Protein AF-A0A529ZTQ4-F1 (afdb_monomer_lite)

Sequence (40 aa):
DVADRVIVMRRGRKVADKKIASSSPEEVTGLITGAIEQVA

pLDDT: mean 91.39, std 8.51, range [56.59, 96.81]

Foldseek 3Di:
DPDQWDWADDPNDTQDIDGPVPDDPVRSVCSNVVVPRHDD

Radius of gyration: 9.73 Å; chains: 1; bounding box: 22×22×21 Å

Secondary structure (DSSP, 8-state):
---SEEEEEETTEEEEEEEGGG--HHHHHHHHHTSS----

Structure (mmCIF, N/CA/C/O backbone):
data_AF-A0A529ZTQ4-F1
#
_entry.id   AF-A0A529ZTQ4-F1
#
loop_
_atom_site.group_PDB
_atom_site.id
_atom_site.type_symbol
_atom_site.label_atom_id
_atom_site.label_alt_id
_atom_site.label_comp_id
_atom_site.label_asym_id
_atom_site.label_entity_id
_atom_site.label_seq_id
_atom_site.pdbx_PDB_ins_code
_atom_site.Cartn_x
_atom_site.Cartn_y
_atom_site.Cartn_z
_atom_site.occupancy
_atom_site.B_iso_or_equiv
_atom_site.auth_seq_id
_atom_site.auth_comp_id
_atom_site.auth_asym_id
_atom_site.auth_atom_id
_atom_site.pdbx_PDB_model_num
ATOM 1 N N . ASP A 1 1 ? 4.524 -9.458 -14.499 1.00 70.94 1 ASP A N 1
ATOM 2 C CA . ASP A 1 1 ? 4.045 -8.592 -13.404 1.00 70.94 1 ASP A CA 1
ATOM 3 C C . ASP A 1 1 ? 2.980 -9.270 -12.564 1.00 70.94 1 ASP A C 1
ATOM 5 O O . ASP A 1 1 ? 2.293 -10.145 -13.073 1.00 70.94 1 ASP A O 1
ATOM 9 N N . VAL A 1 2 ? 2.892 -8.906 -11.278 1.00 85.31 2 VAL A N 1
ATOM 10 C CA . VAL A 1 2 ? 1.983 -9.524 -10.287 1.00 85.31 2 VAL A CA 1
ATOM 11 C C . VAL A 1 2 ? 0.685 -8.723 -10.113 1.00 85.31 2 VAL A C 1
ATOM 13 O O . VAL A 1 2 ? -0.364 -9.310 -9.864 1.00 85.31 2 VAL A O 1
ATOM 16 N N . ALA A 1 3 ? 0.733 -7.395 -10.261 1.00 90.12 3 ALA A N 1
ATOM 17 C CA . ALA A 1 3 ? -0.436 -6.519 -10.196 1.00 90.12 3 ALA A CA 1
ATOM 18 C C . ALA A 1 3 ? -0.191 -5.208 -10.961 1.00 90.12 3 ALA A C 1
ATOM 20 O O . ALA A 1 3 ? 0.940 -4.731 -11.019 1.00 90.12 3 ALA A O 1
ATOM 21 N N . ASP A 1 4 ? -1.267 -4.596 -11.467 1.00 94.62 4 ASP A N 1
ATOM 22 C CA . ASP A 1 4 ? -1.234 -3.293 -12.157 1.00 94.62 4 ASP A CA 1
ATOM 23 C C . ASP A 1 4 ? -1.660 -2.115 -11.266 1.00 94.62 4 ASP A C 1
ATOM 25 O O . ASP A 1 4 ? -1.388 -0.947 -11.570 1.00 94.62 4 ASP A O 1
ATOM 29 N N . ARG A 1 5 ? -2.368 -2.401 -10.167 1.00 95.06 5 ARG A N 1
ATOM 30 C CA . ARG A 1 5 ? -2.950 -1.399 -9.266 1.00 95.06 5 ARG A CA 1
ATOM 31 C C . ARG A 1 5 ? -2.759 -1.768 -7.802 1.00 95.06 5 ARG A C 1
ATOM 33 O O . ARG A 1 5 ? -2.736 -2.943 -7.451 1.00 95.06 5 ARG A O 1
ATOM 40 N N . VAL A 1 6 ? -2.722 -0.744 -6.953 1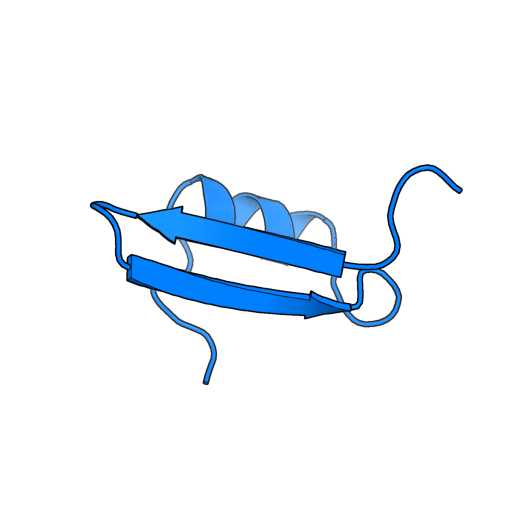.00 93.81 6 VAL A N 1
ATOM 41 C CA . VAL A 1 6 ? -2.821 -0.862 -5.495 1.00 93.81 6 VAL A CA 1
ATOM 42 C C . VAL A 1 6 ? -4.083 -0.144 -5.040 1.00 93.81 6 VAL A C 1
ATOM 44 O O . VAL A 1 6 ? -4.277 1.038 -5.326 1.00 93.81 6 VAL A O 1
ATOM 47 N N . ILE A 1 7 ? -4.931 -0.869 -4.313 1.00 95.75 7 ILE A N 1
ATOM 48 C CA . ILE A 1 7 ? -6.117 -0.328 -3.656 1.00 95.75 7 ILE A CA 1
ATOM 49 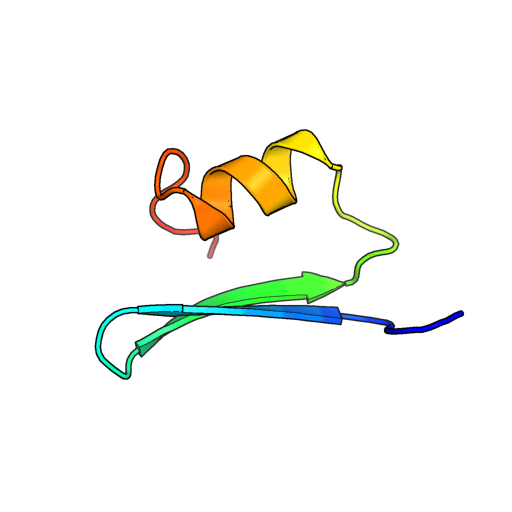C C . ILE A 1 7 ? -5.927 -0.501 -2.155 1.00 95.75 7 ILE A C 1
ATOM 51 O O . ILE A 1 7 ? -5.732 -1.619 -1.680 1.00 95.75 7 ILE A O 1
ATOM 55 N N . VAL A 1 8 ? -5.997 0.598 -1.406 1.00 95.31 8 VAL A N 1
ATOM 56 C CA . VAL A 1 8 ? -5.914 0.561 0.058 1.00 95.31 8 VAL A CA 1
ATOM 57 C C . VAL A 1 8 ? -7.306 0.734 0.640 1.00 95.31 8 VAL A C 1
ATOM 59 O O . VAL A 1 8 ? -8.009 1.697 0.332 1.00 95.31 8 VAL A O 1
ATOM 62 N N . MET A 1 9 ? -7.696 -0.205 1.499 1.00 95.62 9 MET A N 1
ATOM 63 C CA . MET A 1 9 ? -8.982 -0.211 2.189 1.00 95.62 9 MET A CA 1
ATOM 64 C C . MET A 1 9 ? -8.769 0.021 3.685 1.00 95.62 9 MET A C 1
ATOM 66 O O . MET A 1 9 ? -7.904 -0.604 4.296 1.00 95.62 9 MET A O 1
ATOM 70 N N . ARG A 1 10 ? -9.593 0.868 4.309 1.00 93.38 10 ARG A N 1
ATOM 71 C CA . ARG A 1 10 ? -9.577 1.093 5.762 1.00 93.38 10 ARG A CA 1
ATOM 72 C C . ARG A 1 10 ? -10.997 1.159 6.296 1.00 93.38 10 ARG A C 1
ATOM 74 O O . ARG A 1 10 ? -11.789 1.988 5.858 1.00 93.38 10 ARG A O 1
ATOM 81 N N . ARG A 1 11 ? -11.327 0.277 7.24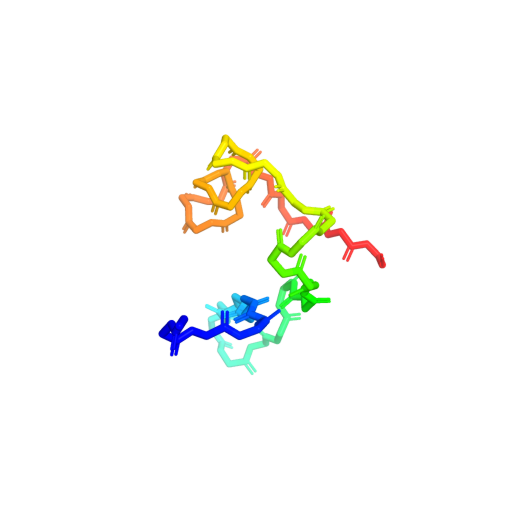7 1.00 93.25 11 ARG A N 1
ATOM 82 C CA . ARG A 1 11 ? -12.662 0.200 7.882 1.00 93.25 11 ARG A CA 1
ATOM 83 C C . ARG A 1 11 ? -13.809 0.177 6.852 1.00 93.25 11 ARG A C 1
ATOM 85 O O . ARG A 1 11 ? -14.788 0.902 6.985 1.00 93.25 11 ARG A O 1
ATOM 92 N N . GLY A 1 12 ? -13.643 -0.611 5.787 1.00 94.88 12 GLY A N 1
ATOM 93 C CA . GLY A 1 12 ? -14.634 -0.754 4.714 1.00 94.88 12 GLY A CA 1
ATOM 94 C C . GLY A 1 12 ? -14.685 0.394 3.698 1.00 94.88 12 GLY A C 1
ATOM 95 O O . GLY A 1 12 ? -15.525 0.361 2.806 1.00 94.88 12 GLY A O 1
ATOM 96 N N . ARG A 1 13 ? -13.802 1.396 3.790 1.00 93.25 13 ARG A N 1
ATOM 97 C CA . ARG A 1 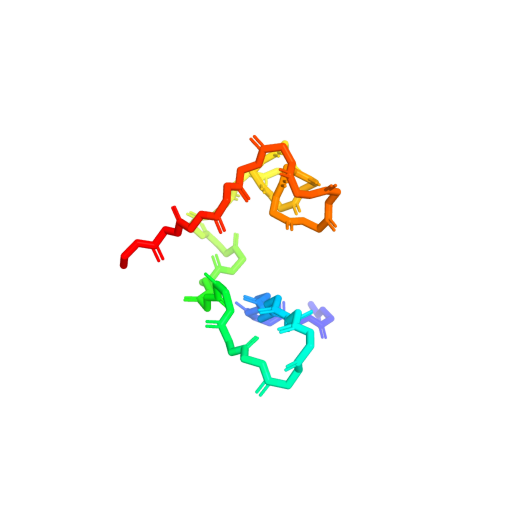13 ? -13.727 2.515 2.838 1.00 93.25 13 ARG A CA 1
ATOM 98 C C . ARG A 1 13 ? -12.484 2.412 1.964 1.00 93.25 13 ARG A C 1
ATOM 100 O O . ARG A 1 13 ? -11.414 2.066 2.465 1.00 93.25 13 ARG A O 1
ATOM 107 N N . LYS A 1 14 ? -12.624 2.746 0.678 1.00 93.94 14 LYS A N 1
ATOM 108 C CA . LYS A 1 14 ? -11.497 2.885 -0.250 1.00 93.94 14 LYS A CA 1
ATOM 109 C C . LYS A 1 14 ? -10.760 4.184 0.057 1.00 93.94 14 LYS A C 1
ATOM 111 O O . LYS A 1 14 ? -11.354 5.253 -0.019 1.00 93.94 14 LYS A O 1
ATOM 116 N N . VAL A 1 15 ? -9.497 4.063 0.443 1.00 93.88 15 VAL A N 1
ATOM 117 C CA . VAL A 1 15 ? -8.623 5.179 0.830 1.00 93.88 15 VAL A CA 1
ATOM 118 C C . VAL A 1 15 ? -7.728 5.613 -0.327 1.00 93.88 15 VAL A C 1
ATOM 120 O O . VAL A 1 15 ? -7.447 6.798 -0.467 1.00 93.88 15 VAL A O 1
ATOM 123 N N . ALA A 1 16 ? -7.308 4.667 -1.168 1.00 95.50 16 ALA A N 1
ATOM 124 C CA . ALA A 1 16 ? -6.528 4.947 -2.366 1.00 95.50 16 ALA A CA 1
ATOM 125 C C . ALA A 1 16 ? -6.803 3.917 -3.461 1.00 95.50 16 ALA A C 1
ATOM 127 O O . ALA A 1 16 ? -7.172 2.776 -3.174 1.00 95.50 16 ALA A O 1
ATOM 128 N N . ASP A 1 17 ? -6.606 4.334 -4.709 1.00 95.75 17 ASP A N 1
ATOM 129 C CA . ASP A 1 17 ? -6.752 3.506 -5.903 1.00 95.75 17 ASP A CA 1
ATOM 130 C C . ASP A 1 17 ? -5.793 3.996 -6.995 1.00 95.75 17 ASP A C 1
ATOM 132 O O . ASP A 1 17 ? -6.100 4.925 -7.745 1.00 95.75 17 ASP A O 1
ATOM 136 N N . LYS A 1 18 ? -4.604 3.393 -7.067 1.00 93.69 18 LYS A N 1
ATOM 137 C CA . LYS A 1 18 ? -3.499 3.891 -7.895 1.00 93.69 18 LYS A CA 1
ATOM 138 C C . LYS A 1 18 ? -2.977 2.836 -8.855 1.00 93.69 18 LYS A C 1
ATOM 140 O O . LYS A 1 18 ? -2.967 1.649 -8.539 1.00 93.69 18 LYS A O 1
ATOM 145 N N . LYS A 1 19 ? -2.488 3.277 -10.019 1.00 95.44 19 LYS A N 1
ATOM 146 C CA . LYS A 1 19 ? -1.673 2.435 -10.904 1.00 95.44 19 LYS A CA 1
ATOM 147 C C . LYS A 1 19 ? -0.276 2.282 -10.300 1.00 95.44 19 LYS A C 1
ATOM 149 O O . LYS A 1 19 ? 0.328 3.277 -9.901 1.00 95.44 19 LYS A O 1
ATOM 154 N N . ILE A 1 20 ? 0.256 1.062 -10.281 1.00 93.44 20 ILE A N 1
ATOM 155 C CA . ILE A 1 20 ? 1.611 0.791 -9.768 1.00 93.44 20 ILE A CA 1
ATOM 156 C C . ILE A 1 20 ? 2.656 1.541 -10.595 1.00 93.44 20 ILE A C 1
ATOM 158 O O . ILE A 1 20 ? 3.542 2.170 -10.031 1.00 93.44 20 ILE A O 1
ATOM 162 N N . ALA A 1 21 ? 2.481 1.580 -11.918 1.00 95.19 21 ALA A N 1
ATOM 163 C CA . ALA A 1 21 ? 3.380 2.288 -12.830 1.00 95.19 21 ALA A CA 1
ATOM 164 C C . ALA A 1 21 ? 3.483 3.808 -12.581 1.00 95.19 21 ALA A C 1
ATOM 166 O O . ALA A 1 21 ? 4.387 4.449 -13.104 1.00 95.19 21 ALA A O 1
ATOM 167 N N . SER A 1 22 ? 2.558 4.395 -11.816 1.00 94.44 22 SER A N 1
ATOM 168 C CA . SER A 1 22 ? 2.544 5.823 -11.477 1.00 94.44 22 SER A CA 1
ATOM 169 C C . SER A 1 22 ? 2.685 6.079 -9.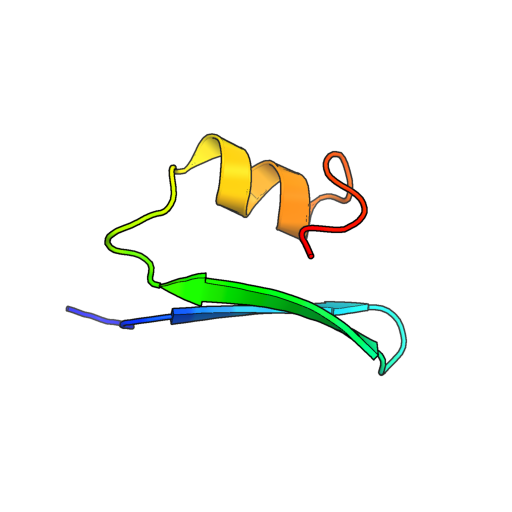973 1.00 94.44 22 SER A C 1
ATOM 171 O O . SER A 1 22 ? 2.232 7.119 -9.499 1.00 94.44 22 SER A O 1
ATOM 173 N N . SER A 1 23 ? 3.208 5.114 -9.213 1.00 93.56 23 SER A N 1
ATOM 174 C CA . SER A 1 23 ? 3.360 5.203 -7.755 1.00 93.56 23 SER A CA 1
ATOM 175 C C . SER A 1 23 ? 4.797 4.886 -7.349 1.00 93.56 23 SER A C 1
ATOM 177 O O . SER A 1 23 ? 5.479 4.129 -8.040 1.00 93.56 23 SER A O 1
ATOM 179 N N . SER A 1 24 ? 5.251 5.423 -6.214 1.00 95.12 24 SER A N 1
ATOM 180 C CA . SER A 1 24 ? 6.534 5.029 -5.614 1.00 95.12 24 SER A CA 1
ATOM 181 C C . SER A 1 24 ? 6.343 4.000 -4.487 1.00 95.12 24 SER A C 1
ATOM 183 O O . SER A 1 24 ? 5.251 3.915 -3.909 1.00 95.12 24 SER A O 1
ATOM 185 N N . PRO A 1 25 ? 7.383 3.221 -4.129 1.00 94.69 25 PRO A N 1
ATOM 186 C CA . PRO A 1 25 ? 7.334 2.324 -2.974 1.00 94.69 25 PRO A CA 1
ATOM 187 C C . PRO A 1 25 ? 6.987 3.033 -1.656 1.00 94.69 25 PRO A C 1
ATOM 189 O O . PRO A 1 25 ? 6.222 2.503 -0.848 1.00 94.69 25 PRO A O 1
ATOM 192 N N . GLU A 1 26 ? 7.509 4.239 -1.439 1.00 96.81 26 GLU A N 1
ATOM 193 C CA . GLU A 1 26 ? 7.275 5.048 -0.237 1.00 96.81 26 GLU A CA 1
ATOM 194 C C . GLU A 1 26 ? 5.826 5.513 -0.170 1.00 96.81 26 GLU A C 1
ATOM 196 O O . GLU A 1 26 ? 5.213 5.470 0.893 1.00 96.81 26 GLU A O 1
ATOM 201 N N . GLU A 1 27 ? 5.254 5.903 -1.309 1.00 94.88 27 GLU A N 1
ATOM 202 C CA . GLU A 1 27 ? 3.850 6.283 -1.389 1.00 94.88 27 GLU A CA 1
ATOM 203 C C . GLU A 1 27 ? 2.937 5.100 -1.049 1.00 94.88 27 GLU A C 1
ATOM 205 O O . GLU A 1 27 ? 2.043 5.222 -0.211 1.00 94.88 27 GLU A O 1
ATOM 210 N N . VAL A 1 28 ? 3.188 3.930 -1.646 1.00 9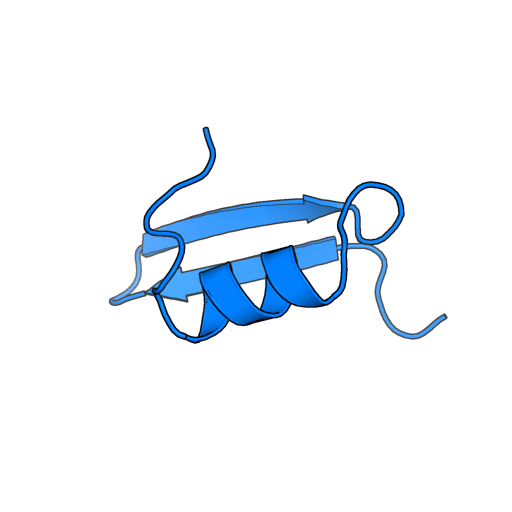4.19 28 VAL A N 1
ATOM 211 C CA . VAL A 1 28 ? 2.431 2.706 -1.344 1.00 94.19 28 VAL A CA 1
ATOM 212 C C . VAL A 1 28 ? 2.561 2.347 0.138 1.00 94.19 28 VAL A C 1
ATOM 214 O O . VAL A 1 28 ? 1.563 2.063 0.800 1.00 94.19 28 VAL A O 1
ATOM 217 N N . THR A 1 29 ? 3.773 2.428 0.688 1.00 95.56 29 THR A N 1
ATOM 218 C CA . THR A 1 29 ? 4.035 2.165 2.108 1.00 95.56 29 THR A CA 1
ATOM 219 C C . THR A 1 29 ? 3.305 3.162 3.008 1.00 95.56 29 THR A C 1
ATOM 221 O O . THR A 1 29 ? 2.684 2.763 3.996 1.00 95.56 29 THR A O 1
ATOM 224 N N . GLY A 1 30 ? 3.323 4.450 2.665 1.00 96.31 30 GLY A N 1
ATOM 225 C CA . GLY A 1 30 ? 2.650 5.503 3.417 1.00 96.31 30 GLY A CA 1
ATOM 226 C C . GLY A 1 30 ? 1.134 5.332 3.420 1.00 96.31 30 GLY A C 1
ATOM 227 O O . GLY A 1 30 ? 0.509 5.465 4.470 1.00 96.31 30 GLY A O 1
ATOM 228 N N . LEU A 1 31 ? 0.546 4.945 2.286 1.00 95.19 31 LEU A N 1
ATOM 229 C CA . LEU A 1 31 ? -0.881 4.633 2.187 1.00 95.19 31 LEU A CA 1
ATOM 230 C C . LEU A 1 31 ? -1.266 3.408 3.033 1.00 95.19 31 LEU A C 1
ATOM 232 O O . LEU A 1 31 ? -2.288 3.430 3.715 1.00 95.19 31 LEU A O 1
ATOM 236 N N . ILE A 1 32 ? -0.448 2.349 3.029 1.00 93.69 32 ILE A N 1
ATOM 237 C CA . ILE A 1 32 ? -0.708 1.116 3.796 1.00 93.69 32 ILE A CA 1
ATOM 238 C C . ILE A 1 32 ? -0.573 1.352 5.305 1.00 93.69 32 ILE A C 1
ATOM 240 O O . ILE A 1 32 ? -1.427 0.925 6.082 1.00 93.69 32 ILE A O 1
ATOM 244 N N . THR A 1 33 ? 0.496 2.030 5.726 1.00 95.38 33 THR A N 1
ATOM 245 C CA . THR A 1 33 ? 0.757 2.333 7.145 1.00 95.38 33 THR A CA 1
ATOM 246 C C . THR A 1 33 ? -0.131 3.458 7.681 1.00 95.38 33 THR A C 1
ATOM 248 O O . THR A 1 33 ? -0.285 3.600 8.893 1.00 95.38 33 THR A O 1
ATOM 251 N N . GLY A 1 34 ? -0.755 4.236 6.791 1.00 93.50 34 GLY A N 1
ATOM 252 C CA . GLY A 1 34 ? -1.584 5.389 7.129 1.00 93.50 34 GLY A CA 1
ATOM 253 C C . GLY A 1 34 ? -0.792 6.666 7.410 1.00 93.50 34 GLY A C 1
ATOM 254 O O . GLY A 1 34 ? -1.379 7.619 7.910 1.00 93.50 34 GLY A O 1
ATOM 255 N N . ALA A 1 35 ? 0.506 6.701 7.091 1.00 96.00 35 ALA A N 1
ATOM 256 C CA . ALA A 1 35 ? 1.297 7.933 7.085 1.00 96.00 35 ALA A CA 1
ATOM 257 C C . ALA A 1 35 ? 0.846 8.909 5.977 1.00 96.00 35 ALA A C 1
ATOM 259 O O . ALA A 1 35 ? 1.068 10.111 6.086 1.00 96.00 35 ALA A O 1
ATOM 260 N N . ILE A 1 36 ? 0.192 8.391 4.930 1.00 93.38 36 ILE A N 1
ATOM 261 C CA . ILE A 1 36 ? -0.534 9.162 3.915 1.00 93.38 36 ILE A CA 1
ATOM 262 C C . ILE A 1 36 ? -2.018 8.824 4.072 1.00 93.38 36 ILE A C 1
ATOM 264 O O . ILE A 1 36 ? -2.412 7.668 3.913 1.00 93.38 36 ILE A O 1
ATOM 268 N N . GLU A 1 37 ? -2.841 9.816 4.423 1.00 83.88 37 GLU A N 1
ATOM 269 C CA . GLU A 1 37 ? -4.223 9.558 4.844 1.00 83.88 37 GLU A CA 1
ATOM 270 C C . GLU A 1 37 ? -5.210 9.372 3.693 1.00 83.88 37 GLU A C 1
ATOM 272 O O . GLU A 1 37 ? -6.053 8.487 3.789 1.00 83.88 37 GLU A O 1
ATOM 277 N N . GLN A 1 38 ? -5.123 10.173 2.628 1.00 77.25 38 GLN A N 1
ATOM 278 C CA . GLN A 1 38 ? -5.958 10.076 1.427 1.00 77.25 38 GLN A CA 1
ATOM 279 C C . GLN A 1 38 ? -5.233 10.705 0.238 1.00 77.25 38 GLN A C 1
ATOM 281 O O . GLN A 1 38 ? -4.553 11.719 0.380 1.00 77.25 38 GLN A O 1
ATOM 286 N N . VAL A 1 39 ? -5.429 10.122 -0.941 1.00 67.19 39 VAL A N 1
ATOM 287 C CA . VAL A 1 39 ? -5.045 10.727 -2.220 1.00 67.19 39 VAL A CA 1
ATOM 288 C C . VAL A 1 39 ? -6.313 10.767 -3.066 1.00 67.19 39 VAL A C 1
ATOM 290 O O . VAL A 1 39 ? -6.936 9.722 -3.261 1.00 67.19 39 VAL A O 1
ATOM 293 N N . ALA A 1 40 ? -6.724 11.979 -3.453 1.00 56.59 40 ALA A N 1
ATOM 294 C CA . ALA A 1 40 ? -7.920 12.233 -4.259 1.00 56.59 40 ALA A CA 1
ATOM 295 C C . ALA A 1 40 ? -7.838 11.574 -5.644 1.00 56.59 40 ALA A C 1
ATOM 297 O O . ALA A 1 40 ? -6.720 11.524 -6.210 1.00 56.59 40 ALA A O 1
#